Protein AF-X1RTI4-F1 (afdb_monomer_lite)

Radius of gyration: 12.84 Å; chains: 1; bounding box: 29×19×35 Å

Foldseek 3Di:
DVVVVVLCVVLVVVQVVLVVVVWDKDAQDWDQDPVRDIDTHRMDTDDPPPPD

Structure (mmCIF, N/CA/C/O backbone):
data_AF-X1RTI4-F1
#
_entry.id   AF-X1RTI4-F1
#
loop_
_atom_site.group_PDB
_atom_site.id
_atom_site.type_symbol
_atom_site.l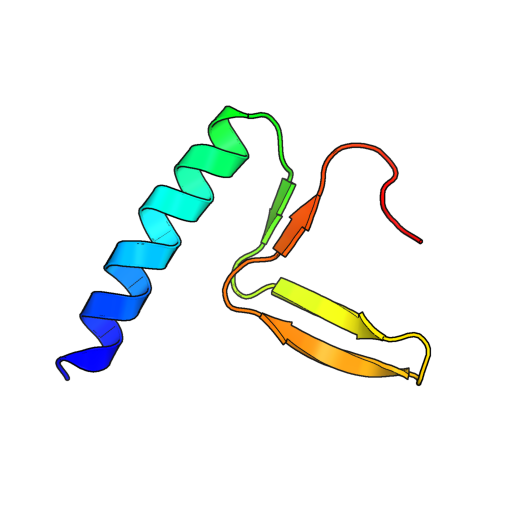abel_atom_id
_atom_site.label_alt_id
_atom_site.label_comp_id
_atom_site.label_asym_id
_atom_site.label_entity_id
_atom_site.label_seq_id
_atom_site.pdbx_PDB_ins_code
_atom_site.Cartn_x
_atom_site.Cartn_y
_atom_site.Cartn_z
_atom_site.occupancy
_atom_site.B_iso_or_equiv
_atom_site.auth_seq_id
_atom_site.auth_comp_id
_atom_site.auth_asym_id
_atom_site.auth_atom_id
_atom_site.pdbx_PDB_model_num
ATOM 1 N N . MET A 1 1 ? -10.385 -6.766 -23.541 1.00 51.69 1 MET A N 1
ATOM 2 C CA . MET A 1 1 ? -11.254 -6.354 -22.413 1.00 51.69 1 MET A CA 1
ATOM 3 C C . MET A 1 1 ? -11.268 -7.335 -21.233 1.00 51.69 1 MET A C 1
ATOM 5 O O . MET A 1 1 ? -11.791 -6.962 -20.197 1.00 51.69 1 MET A O 1
ATOM 9 N N . GLN A 1 2 ? -10.677 -8.536 -21.331 1.00 56.75 2 GLN A N 1
ATOM 10 C CA . GLN A 1 2 ? -10.692 -9.532 -20.242 1.00 56.75 2 GLN A CA 1
ATOM 11 C C . GLN A 1 2 ? -9.754 -9.172 -19.065 1.00 56.75 2 GLN A C 1
ATOM 13 O O . GLN A 1 2 ? -10.065 -9.455 -17.914 1.00 56.75 2 GLN A O 1
ATOM 18 N N . GLU A 1 3 ? -8.635 -8.499 -19.345 1.00 55.19 3 GLU A N 1
ATOM 19 C CA . GLU A 1 3 ? -7.580 -8.185 -18.360 1.00 55.19 3 GLU A CA 1
ATOM 20 C C . GLU A 1 3 ? -8.039 -7.162 -17.300 1.00 55.19 3 GLU A C 1
ATOM 22 O O . GLU A 1 3 ? -7.724 -7.286 -16.119 1.00 55.19 3 GLU A O 1
ATOM 27 N N . THR A 1 4 ? -8.855 -6.176 -17.695 1.00 55.00 4 THR A N 1
ATOM 28 C CA . THR A 1 4 ? -9.339 -5.101 -16.807 1.00 55.00 4 THR A CA 1
ATOM 29 C C . THR A 1 4 ? -10.320 -5.611 -15.745 1.00 55.00 4 THR A C 1
ATOM 31 O O . THR A 1 4 ? -10.353 -5.086 -14.634 1.00 55.00 4 THR A O 1
ATOM 34 N N . GLY A 1 5 ? -11.094 -6.657 -16.059 1.00 59.62 5 GLY A N 1
ATOM 35 C CA . GLY A 1 5 ? -12.007 -7.285 -15.101 1.00 59.62 5 GLY A CA 1
ATOM 36 C C . GLY A 1 5 ? -11.275 -8.093 -14.027 1.00 59.62 5 GLY A C 1
ATOM 37 O O . GLY A 1 5 ? -11.661 -8.050 -12.861 1.00 59.62 5 GLY A O 1
ATOM 38 N N . LEU A 1 6 ? -10.184 -8.777 -14.398 1.00 59.38 6 LEU A N 1
ATOM 39 C CA . LEU A 1 6 ? -9.395 -9.598 -13.474 1.00 59.38 6 LEU A CA 1
ATOM 40 C C . LEU A 1 6 ? -8.625 -8.742 -12.455 1.00 59.38 6 LEU A C 1
ATOM 42 O O . LEU A 1 6 ? -8.555 -9.103 -11.281 1.00 59.38 6 LEU A O 1
ATOM 46 N N . GLY A 1 7 ? -8.116 -7.579 -12.882 1.00 64.00 7 GLY A N 1
ATOM 47 C CA . GLY A 1 7 ? -7.472 -6.611 -11.989 1.00 64.00 7 GLY A CA 1
ATOM 48 C C . GLY A 1 7 ? -8.412 -6.134 -10.879 1.00 64.00 7 GLY A C 1
ATOM 49 O O . GLY A 1 7 ? -8.070 -6.218 -9.703 1.00 64.00 7 GLY A O 1
ATOM 50 N N . LEU A 1 8 ? -9.641 -5.734 -11.221 1.00 67.81 8 LEU A N 1
ATOM 51 C CA . LEU A 1 8 ? -10.655 -5.343 -10.230 1.00 67.81 8 LEU A CA 1
ATOM 52 C C . LEU A 1 8 ? -11.046 -6.500 -9.302 1.00 67.81 8 LEU A C 1
ATOM 54 O O . LEU A 1 8 ? -11.248 -6.280 -8.108 1.00 67.81 8 LEU A O 1
ATOM 58 N N . PHE A 1 9 ? -11.101 -7.724 -9.837 1.00 79.88 9 PHE A N 1
ATOM 59 C CA . PHE A 1 9 ? -11.457 -8.921 -9.076 1.00 79.88 9 PHE A CA 1
ATOM 60 C C . PHE A 1 9 ? -10.454 -9.244 -7.964 1.00 79.88 9 PHE A C 1
ATOM 62 O O . PHE A 1 9 ? -10.841 -9.798 -6.944 1.00 79.88 9 PHE A O 1
ATOM 69 N N . LEU A 1 10 ? -9.177 -8.892 -8.133 1.00 84.19 10 LEU A N 1
ATOM 70 C CA . LEU A 1 10 ? -8.155 -9.083 -7.102 1.00 84.19 10 LEU A CA 1
ATOM 71 C C . LEU A 1 10 ? -7.978 -7.839 -6.229 1.00 84.19 10 LEU A C 1
ATOM 73 O O . LEU A 1 10 ? -7.777 -7.963 -5.021 1.00 84.19 10 LEU A O 1
ATOM 77 N N . ILE A 1 11 ? -8.075 -6.645 -6.818 1.00 90.44 11 ILE A N 1
ATOM 78 C CA . ILE A 1 11 ? -7.818 -5.387 -6.114 1.00 90.44 11 ILE A CA 1
ATOM 79 C C . ILE A 1 11 ? -8.911 -5.092 -5.081 1.00 90.44 11 ILE A C 1
ATOM 81 O O . ILE A 1 11 ? -8.590 -4.791 -3.932 1.00 90.44 11 ILE A O 1
ATOM 85 N N . ALA A 1 12 ? -10.188 -5.204 -5.460 1.00 91.00 12 ALA A N 1
ATOM 86 C CA . ALA A 1 12 ? -11.309 -4.871 -4.580 1.00 91.00 12 ALA A CA 1
ATOM 87 C C . ALA A 1 12 ? -11.350 -5.721 -3.292 1.00 91.00 12 ALA A C 1
ATOM 89 O O . ALA A 1 12 ? -11.270 -5.130 -2.212 1.00 91.00 12 ALA A O 1
ATOM 90 N N . PRO A 1 13 ? -11.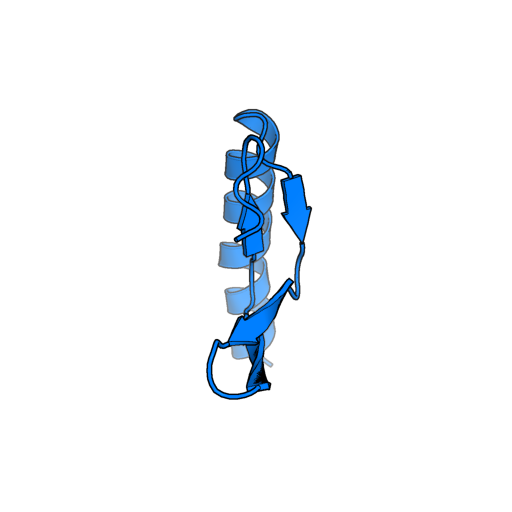363 -7.072 -3.344 1.00 93.75 13 PRO A N 1
ATOM 91 C CA . PRO A 1 13 ? -11.412 -7.871 -2.119 1.00 93.75 13 PRO A CA 1
ATOM 92 C C . PRO A 1 13 ? -10.140 -7.727 -1.278 1.00 93.75 13 PRO A C 1
ATOM 94 O O . PRO A 1 13 ? -10.204 -7.767 -0.052 1.00 93.75 13 PRO A O 1
ATOM 97 N N . THR A 1 14 ? -8.980 -7.517 -1.910 1.00 94.81 14 THR A N 1
ATOM 98 C CA . THR A 1 14 ? -7.720 -7.304 -1.184 1.00 94.81 14 THR A CA 1
ATOM 99 C C . THR A 1 14 ? -7.732 -5.969 -0.440 1.00 94.81 14 THR A C 1
ATOM 101 O O . THR A 1 14 ? -7.328 -5.907 0.722 1.00 94.81 14 THR A O 1
ATOM 104 N N . ARG A 1 15 ? -8.238 -4.902 -1.072 1.00 94.44 15 ARG A N 1
ATOM 105 C CA . ARG A 1 15 ? -8.424 -3.591 -0.439 1.00 94.44 15 ARG A CA 1
ATOM 106 C C . ARG A 1 15 ? -9.364 -3.686 0.759 1.00 94.44 15 ARG A C 1
ATOM 108 O O . ARG A 1 15 ? -8.993 -3.245 1.843 1.00 94.44 15 ARG A O 1
ATOM 115 N N . GLU A 1 16 ? -10.540 -4.277 0.572 1.00 94.75 16 GLU A N 1
ATOM 116 C CA . GLU A 1 16 ? -11.550 -4.429 1.627 1.00 94.75 16 GLU A CA 1
ATOM 117 C C . GLU A 1 16 ? -11.019 -5.257 2.804 1.00 94.75 16 GLU A C 1
ATOM 119 O O . GLU A 1 16 ? -11.163 -4.861 3.961 1.00 94.75 16 GLU A O 1
ATOM 124 N N . PHE A 1 17 ? -10.324 -6.364 2.518 1.00 95.88 17 PHE A N 1
ATOM 125 C CA . PHE A 1 17 ? -9.684 -7.200 3.533 1.00 95.88 17 PHE A CA 1
ATOM 126 C C . PHE A 1 17 ? -8.668 -6.422 4.382 1.00 95.88 17 PHE A C 1
ATOM 128 O O . PHE A 1 17 ? -8.635 -6.570 5.605 1.00 95.88 17 PHE A O 1
ATOM 135 N N . LEU A 1 18 ? -7.836 -5.590 3.749 1.00 95.88 18 LEU A N 1
ATOM 136 C CA . LEU A 1 18 ? -6.826 -4.787 4.441 1.00 95.88 18 LEU A CA 1
ATOM 137 C C . LEU A 1 18 ? -7.465 -3.654 5.257 1.00 95.88 18 LEU A C 1
ATOM 139 O O . LEU A 1 18 ? -7.089 -3.451 6.412 1.00 95.88 18 LEU A O 1
ATOM 143 N N . GLN A 1 19 ? -8.472 -2.969 4.709 1.00 95.25 19 GLN A N 1
ATOM 144 C CA . GLN A 1 19 ? -9.226 -1.934 5.426 1.00 95.25 19 GLN A CA 1
ATOM 145 C C . GLN A 1 19 ? -9.935 -2.502 6.663 1.00 95.25 19 GLN A C 1
ATOM 147 O O . GLN A 1 19 ? -9.856 -1.913 7.739 1.00 95.25 19 GLN A O 1
ATOM 152 N N . GLY A 1 20 ? -10.539 -3.691 6.554 1.00 96.75 20 GLY A N 1
ATOM 153 C CA . GLY A 1 20 ? -11.150 -4.399 7.686 1.00 96.75 20 GLY A CA 1
ATOM 154 C C . GLY A 1 20 ? -10.160 -4.799 8.789 1.00 96.75 20 GLY A C 1
ATOM 155 O O . GLY A 1 20 ? -10.574 -5.200 9.873 1.00 96.75 20 GLY A O 1
ATOM 156 N N . ARG A 1 21 ? -8.852 -4.679 8.533 1.00 95.44 21 ARG A N 1
ATOM 157 C CA . ARG A 1 21 ? -7.761 -4.958 9.477 1.00 95.44 21 ARG A CA 1
ATOM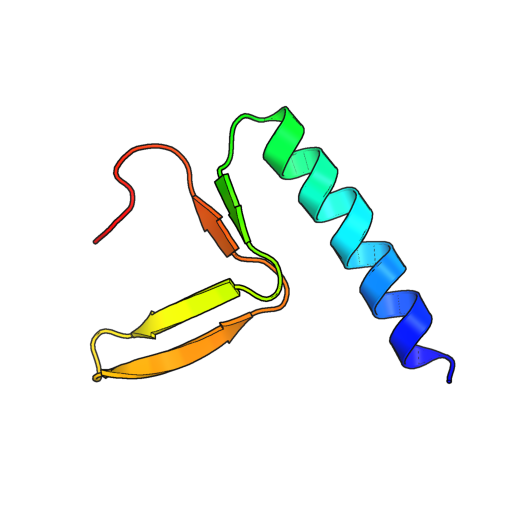 158 C C . ARG A 1 21 ? -7.012 -3.694 9.916 1.00 95.44 21 ARG A C 1
ATOM 160 O O . ARG A 1 21 ? -5.871 -3.787 10.386 1.00 95.44 21 ARG A O 1
ATOM 167 N N . GLU A 1 22 ? -7.678 -2.549 9.747 1.00 94.50 22 GLU A N 1
ATOM 168 C CA . GLU A 1 22 ? -7.261 -1.206 10.167 1.00 94.50 22 GLU A CA 1
ATOM 169 C C . GLU A 1 22 ? -6.011 -0.687 9.443 1.00 94.50 22 GLU A C 1
ATOM 171 O O . GLU A 1 22 ? -5.231 0.091 9.991 1.00 94.50 22 GLU A O 1
ATOM 176 N N . PHE A 1 23 ? -5.800 -1.123 8.199 1.00 95.56 23 PHE A N 1
ATOM 177 C CA . PHE A 1 23 ? -4.825 -0.485 7.319 1.00 95.56 23 PHE A CA 1
ATOM 178 C C . PHE A 1 23 ? -5.443 0.739 6.639 1.00 95.56 23 PHE A C 1
ATOM 180 O O . PHE A 1 23 ? -6.585 0.706 6.177 1.00 95.56 23 PHE A O 1
ATOM 187 N N . GLU A 1 24 ? -4.650 1.795 6.499 1.00 94.62 24 GLU A N 1
ATOM 188 C CA . GLU A 1 24 ? -4.899 2.849 5.522 1.00 94.62 24 GLU A CA 1
ATOM 189 C C . GLU A 1 24 ? -4.489 2.318 4.147 1.00 94.62 24 GLU A C 1
ATOM 191 O O . GLU A 1 24 ? -3.357 1.860 3.976 1.00 94.62 24 GLU A O 1
ATOM 196 N N . VAL A 1 25 ? -5.420 2.311 3.188 1.00 94.62 25 VAL A N 1
ATOM 197 C CA . VAL A 1 25 ? -5.225 1.674 1.879 1.00 94.62 25 VAL A CA 1
ATOM 198 C C . VAL A 1 25 ? -5.495 2.660 0.743 1.00 94.62 25 VAL A C 1
ATOM 200 O O . VAL A 1 25 ? -6.598 3.198 0.629 1.00 94.62 25 VAL A O 1
ATOM 203 N N . GLU A 1 26 ? -4.512 2.827 -0.139 1.00 94.00 26 GLU A N 1
ATOM 204 C CA . GLU A 1 26 ? -4.564 3.628 -1.367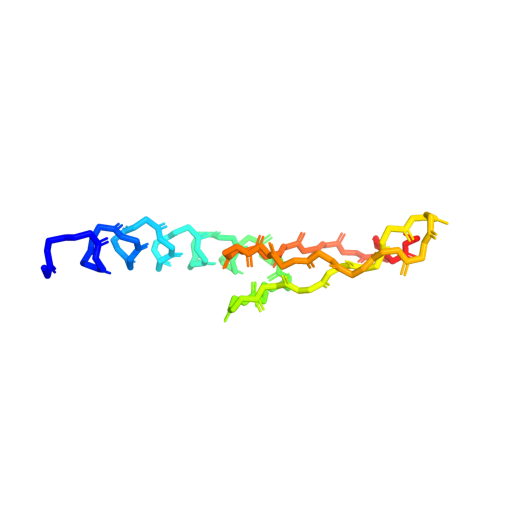 1.00 94.00 26 GLU A CA 1
ATOM 205 C C . GLU A 1 26 ? -4.522 2.708 -2.600 1.00 94.00 26 GLU A C 1
ATOM 207 O O . GLU A 1 26 ? -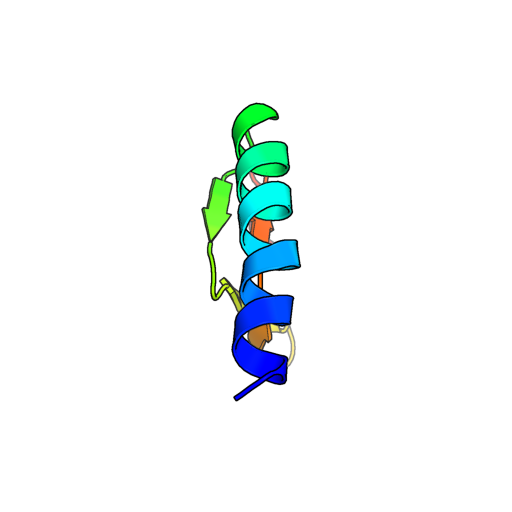3.760 1.740 -2.640 1.00 94.00 26 GLU A O 1
ATOM 212 N N . SER A 1 27 ? -5.333 3.004 -3.619 1.00 91.50 27 SER A N 1
ATOM 213 C CA . SER A 1 27 ? -5.351 2.277 -4.896 1.00 91.50 27 SER A CA 1
ATOM 214 C C . SER A 1 27 ? -5.782 3.221 -6.036 1.00 91.50 27 SER A C 1
ATOM 216 O O . SER A 1 27 ? -6.913 3.719 -5.981 1.00 91.50 27 SER A O 1
ATOM 218 N N . PRO A 1 28 ? -4.916 3.493 -7.040 1.00 91.56 28 PRO A N 1
ATOM 219 C CA . PRO A 1 28 ? -3.499 3.117 -7.077 1.00 91.56 28 PRO A CA 1
ATOM 220 C C . PRO A 1 28 ? -2.705 3.831 -5.971 1.00 91.56 28 PRO A C 1
ATOM 222 O O . PRO A 1 28 ? -3.011 4.962 -5.597 1.00 91.56 28 PRO A O 1
ATOM 225 N N . GLY A 1 29 ? -1.696 3.154 -5.434 1.00 92.81 29 GLY A N 1
ATOM 226 C CA . GLY A 1 29 ? -0.818 3.681 -4.393 1.00 92.81 29 GLY A CA 1
ATOM 227 C C . GLY A 1 29 ? 0.488 4.214 -4.971 1.00 92.81 29 GLY A C 1
ATOM 228 O O . GLY A 1 29 ? 1.076 3.587 -5.854 1.00 92.81 29 GLY A O 1
ATOM 229 N N . PHE A 1 30 ? 0.975 5.339 -4.449 1.00 92.06 30 PHE A N 1
ATOM 230 C CA . PHE A 1 30 ? 2.232 5.949 -4.890 1.00 92.06 30 PHE A CA 1
ATOM 231 C C . PHE A 1 30 ? 3.270 5.937 -3.772 1.00 92.06 30 PHE A C 1
ATOM 233 O O . PHE A 1 30 ? 2.975 6.260 -2.623 1.00 92.06 30 PHE A O 1
ATOM 240 N N . LEU A 1 31 ? 4.508 5.582 -4.112 1.00 91.75 31 LEU A N 1
ATOM 241 C CA . LEU A 1 31 ? 5.634 5.598 -3.183 1.00 91.75 31 LEU A CA 1
ATOM 242 C C . LEU A 1 31 ? 6.864 6.197 -3.845 1.00 91.75 31 LEU A C 1
ATOM 244 O O . LEU A 1 31 ? 7.225 5.837 -4.965 1.00 91.75 31 LEU A O 1
ATOM 248 N N . LYS A 1 32 ? 7.553 7.072 -3.113 1.00 94.12 32 LYS A N 1
ATOM 249 C CA . LYS A 1 32 ? 8.863 7.574 -3.512 1.00 94.12 32 LYS A CA 1
ATOM 250 C C . LYS A 1 32 ? 9.945 6.690 -2.902 1.00 94.12 32 LYS A C 1
ATOM 252 O O . LYS A 1 32 ? 10.054 6.584 -1.685 1.00 94.12 32 LYS A O 1
ATOM 257 N N . GLY A 1 33 ? 10.746 6.050 -3.746 1.00 90.44 33 GLY A N 1
ATOM 258 C CA . GLY A 1 33 ? 11.898 5.273 -3.308 1.00 90.44 33 GLY A CA 1
ATOM 259 C C . GLY A 1 33 ? 13.019 6.167 -2.773 1.00 90.44 33 GLY A C 1
ATOM 260 O O . GLY A 1 33 ? 13.100 7.355 -3.091 1.00 90.44 33 GLY A O 1
ATOM 261 N N . LYS A 1 34 ? 13.955 5.578 -2.021 1.00 91.62 34 LYS A N 1
ATOM 262 C CA . LYS A 1 34 ? 15.143 6.287 -1.504 1.00 91.62 34 LYS A CA 1
ATOM 263 C C . LYS A 1 34 ? 16.019 6.903 -2.602 1.00 91.62 34 LYS A C 1
ATOM 265 O O . LYS A 1 34 ? 16.701 7.887 -2.351 1.00 91.62 34 LYS A O 1
ATOM 270 N N . SER A 1 35 ? 15.982 6.353 -3.817 1.00 94.06 35 SER A N 1
ATOM 271 C CA . SER A 1 35 ? 16.656 6.907 -5.001 1.00 94.06 35 SER A CA 1
ATOM 272 C C . SER A 1 35 ? 16.007 8.189 -5.540 1.00 94.06 35 SER A C 1
ATOM 274 O O . SER A 1 35 ? 16.567 8.834 -6.418 1.00 94.06 35 SER A O 1
ATOM 276 N N . GLY A 1 36 ? 14.813 8.543 -5.057 1.00 95.00 36 GLY A N 1
ATOM 277 C CA . GLY A 1 36 ? 14.003 9.645 -5.565 1.00 95.00 36 GLY A CA 1
ATOM 278 C C . GLY A 1 36 ? 13.004 9.251 -6.656 1.00 95.00 36 GLY A C 1
ATOM 279 O O . GLY A 1 36 ? 12.160 10.077 -7.002 1.00 95.00 36 GLY A O 1
ATOM 280 N N . ALA A 1 37 ? 13.051 8.013 -7.160 1.00 94.94 37 ALA A N 1
ATOM 281 C CA . ALA A 1 37 ? 12.093 7.508 -8.143 1.00 94.94 37 ALA A CA 1
ATOM 282 C C . ALA A 1 37 ? 10.679 7.381 -7.546 1.00 94.94 37 ALA A C 1
ATOM 284 O O . ALA A 1 37 ? 10.526 6.951 -6.404 1.00 94.94 37 ALA A O 1
ATOM 285 N N . SER A 1 38 ? 9.651 7.743 -8.320 1.00 94.31 38 SER A N 1
ATOM 286 C CA . SER A 1 38 ? 8.239 7.579 -7.945 1.00 94.31 38 SER A CA 1
ATOM 287 C C . SER A 1 38 ? 7.680 6.313 -8.581 1.00 94.31 38 SER A C 1
ATOM 289 O O . SER A 1 38 ? 7.778 6.142 -9.795 1.00 94.31 38 SER A O 1
ATOM 291 N N . HIS A 1 39 ? 7.152 5.409 -7.763 1.00 92.69 39 HIS A N 1
ATOM 292 C CA . HIS A 1 39 ? 6.612 4.124 -8.190 1.00 92.69 39 HIS A CA 1
ATOM 293 C C . HIS A 1 39 ? 5.106 4.094 -7.932 1.00 92.69 39 HIS A C 1
ATOM 295 O O . HIS A 1 39 ? 4.635 4.593 -6.907 1.00 92.69 39 HIS A O 1
ATOM 301 N N . MET A 1 40 ? 4.370 3.477 -8.854 1.00 94.25 40 MET A N 1
ATOM 302 C CA . MET A 1 40 ? 2.937 3.241 -8.736 1.00 94.25 40 MET A CA 1
ATOM 303 C C . MET A 1 40 ? 2.690 1.753 -8.509 1.00 94.25 40 MET A C 1
ATOM 305 O O . MET A 1 40 ? 3.294 0.911 -9.173 1.00 94.25 40 MET A O 1
ATOM 309 N N . PHE A 1 41 ? 1.796 1.449 -7.580 1.00 92.38 41 PHE A N 1
ATOM 310 C CA . PHE A 1 41 ? 1.357 0.103 -7.246 1.00 92.38 41 PHE A CA 1
ATOM 311 C C . PHE A 1 41 ? -0.162 0.030 -7.343 1.00 92.38 41 PHE A C 1
ATOM 313 O O . PHE A 1 41 ? -0.851 1.023 -7.103 1.00 92.38 41 PHE A O 1
ATOM 320 N N . ASP A 1 42 ? -0.696 -1.156 -7.617 1.00 92.62 42 ASP A N 1
ATOM 321 C CA . ASP A 1 42 ? -2.145 -1.365 -7.623 1.00 92.62 42 ASP A CA 1
ATOM 322 C C . ASP A 1 42 ? -2.761 -1.108 -6.240 1.00 92.62 42 ASP A C 1
ATOM 324 O O . ASP A 1 42 ? -3.850 -0.544 -6.140 1.00 92.62 42 ASP A O 1
ATOM 328 N N . ILE A 1 43 ? -2.048 -1.474 -5.166 1.00 93.94 43 ILE A N 1
ATOM 329 C CA . ILE A 1 43 ? -2.451 -1.252 -3.772 1.00 93.94 43 ILE A CA 1
ATOM 330 C C . ILE A 1 43 ? -1.232 -0.852 -2.936 1.00 93.94 43 ILE A C 1
ATOM 332 O O . ILE A 1 43 ? -0.206 -1.531 -2.954 1.00 93.94 43 ILE A O 1
ATOM 336 N N . ARG A 1 44 ? -1.375 0.205 -2.132 1.00 94.44 44 ARG A N 1
ATOM 337 C CA . ARG A 1 44 ? -0.483 0.540 -1.015 1.00 94.44 44 ARG A CA 1
ATOM 338 C C . ARG A 1 44 ? -1.281 0.458 0.280 1.00 94.44 44 ARG A C 1
ATOM 340 O O . ARG A 1 44 ? -2.363 1.027 0.356 1.00 94.44 44 ARG A O 1
ATOM 347 N N . ALA A 1 45 ? -0.745 -0.227 1.287 1.00 95.12 45 ALA A N 1
ATOM 348 C CA . ALA A 1 45 ? -1.371 -0.344 2.599 1.00 95.12 45 ALA A CA 1
ATOM 349 C C . ALA A 1 45 ? -0.358 -0.073 3.715 1.00 95.12 45 ALA A C 1
ATOM 351 O O . ALA A 1 45 ? 0.746 -0.620 3.698 1.00 95.12 45 ALA A O 1
ATOM 352 N N . SER A 1 46 ? -0.738 0.744 4.694 1.00 93.44 46 SER A N 1
ATOM 353 C CA . SER A 1 46 ? 0.086 1.081 5.860 1.00 93.44 46 SER A CA 1
ATOM 354 C C . SER A 1 46 ? -0.717 0.999 7.154 1.00 93.44 46 SER A C 1
ATOM 356 O O . SER A 1 46 ? -1.924 1.216 7.164 1.00 93.44 46 SER A O 1
ATOM 358 N N . ARG A 1 47 ? -0.044 0.669 8.260 1.00 89.94 47 ARG A N 1
ATOM 359 C CA . ARG A 1 47 ? -0.632 0.639 9.604 1.00 89.94 47 ARG A CA 1
ATOM 360 C C . ARG A 1 47 ? 0.393 1.156 10.61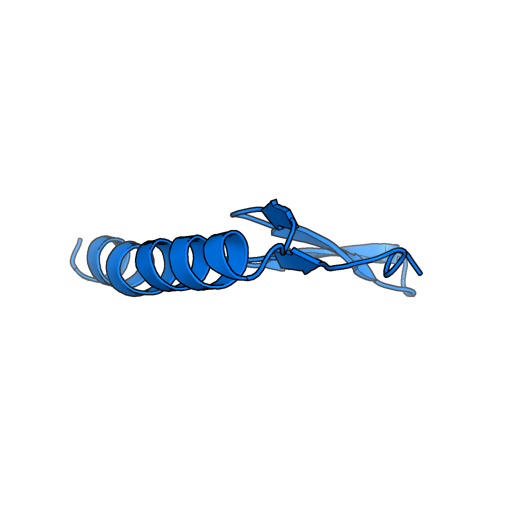3 1.00 89.94 47 ARG A C 1
ATOM 362 O O . ARG A 1 47 ? 1.514 0.653 10.635 1.00 89.94 47 ARG A O 1
ATOM 369 N N . GLY A 1 48 ? 0.010 2.137 11.429 1.00 78.50 48 GLY A N 1
ATOM 370 C CA . GLY A 1 48 ? 0.930 2.863 12.319 1.00 78.50 48 GLY A CA 1
ATOM 371 C C . GLY A 1 48 ? 1.792 3.903 11.588 1.00 78.50 48 GLY A C 1
ATOM 372 O O . GLY A 1 48 ? 1.573 4.182 10.411 1.00 78.50 48 GLY A O 1
ATOM 373 N N . ASP A 1 49 ? 2.798 4.459 12.269 1.00 63.41 49 ASP A N 1
ATOM 374 C CA . ASP A 1 49 ? 3.743 5.475 11.770 1.00 63.41 49 ASP A CA 1
ATOM 375 C C . ASP A 1 49 ? 4.767 4.929 10.753 1.00 63.41 49 ASP A C 1
ATOM 377 O O . ASP A 1 49 ? 5.894 5.409 10.649 1.00 63.41 49 ASP A O 1
ATOM 381 N N . GLY A 1 50 ? 4.368 3.954 9.930 1.00 58.91 50 GLY A N 1
ATOM 382 C CA . GLY A 1 50 ? 5.174 3.341 8.869 1.00 58.91 50 GLY A CA 1
ATOM 383 C C . GLY A 1 50 ? 5.534 4.271 7.700 1.00 58.91 50 GLY A C 1
ATOM 384 O O . GLY A 1 50 ? 5.817 3.790 6.606 1.00 58.91 50 GLY A O 1
ATOM 385 N N . SER A 1 51 ? 5.521 5.587 7.914 1.00 49.50 51 SER A N 1
ATOM 386 C CA . SER A 1 51 ? 6.134 6.586 7.047 1.00 49.50 51 SER A CA 1
ATOM 387 C C . SER A 1 51 ? 7.618 6.708 7.407 1.00 49.50 51 SER A C 1
ATOM 389 O O . SER A 1 51 ? 8.002 7.526 8.243 1.00 49.50 51 SER A O 1
ATOM 391 N N . ARG A 1 52 ? 8.461 5.900 6.763 1.00 48.03 52 ARG A N 1
ATOM 392 C CA . ARG A 1 52 ? 9.903 6.158 6.654 1.00 48.03 52 ARG A CA 1
ATOM 393 C C . ARG A 1 52 ? 10.302 6.309 5.200 1.00 48.03 52 ARG A C 1
ATOM 395 O O . ARG A 1 52 ? 9.891 5.442 4.399 1.00 48.03 52 ARG A O 1
#

pLDDT: mean 84.55, std 15.46, range [48.03, 96.75]

Sequence (52 aa):
MQETGLGLFLIAPTREFLQGREFEVESPGFLKGKSGASHMFDIRASRGDGSR

Organism: NCBI:txid412755

Secondary structure (DSSP, 8-state):
-HHHHHHHHHHHHHHHHHHTTT-EEESSEEEE-TTS-EEEES-EEE-SS---